Protein AF-A0A7S3JZN4-F1 (afdb_monomer)

Nearest PDB structures (foldseek):
  2bm6-assembly1_A  TM=3.930E-01  e=6.531E+00  Mycobacterium tuberculosis H37Rv
  4jra-assembly1_D  TM=1.615E-01  e=2.397E+00  Homo sapiens

InterPro domains:
  IPR060488 Pectate-lyase like, beta-helix domain [PF28492] (3-108)

Secondary structure (DSSP, 8-state):
---SS--EEEE--S-BTTB-EEPTT-SS-EE--S-TT----EEES-EEES--EEEETTEEE-SEEEEEE-TTSEEES-EEES-SS-SEEEEEE--EEES-EEES-S--

Sequence (108 aa):
GRGLWGGLIVMGNAPVYQGTQEVEGITGQTYGGNDATESSGTLEYVRVWYGGSVIGENNEINGITLAGVGSGTTVRYCEVAFNLDDGFEMFGGTVNLKYISVLFVGDD

Structure (mmCIF, N/CA/C/O backbone):
data_AF-A0A7S3JZN4-F1
#
_entry.id   AF-A0A7S3JZN4-F1
#
loop_
_atom_site.group_PDB
_atom_site.id
_atom_site.type_symbol
_atom_site.label_atom_id
_atom_site.label_alt_id
_atom_site.label_comp_id
_atom_site.label_asym_id
_atom_site.label_entity_id
_atom_site.label_seq_id
_atom_site.pdbx_PDB_ins_code
_atom_site.Cartn_x
_atom_site.Cartn_y
_atom_site.Cartn_z
_atom_site.occupancy
_atom_site.B_iso_or_equiv
_atom_site.auth_seq_id
_atom_site.auth_comp_id
_atom_site.auth_asym_id
_atom_site.auth_atom_id
_atom_site.pdbx_PDB_model_num
ATOM 1 N N . GLY A 1 1 ? 12.272 -1.722 -16.943 1.00 81.12 1 GLY A N 1
ATOM 2 C CA . GLY A 1 1 ? 13.046 -0.853 -16.032 1.00 81.12 1 GLY A CA 1
ATOM 3 C C . GLY A 1 1 ? 12.228 -0.636 -14.780 1.00 81.12 1 GLY A C 1
ATOM 4 O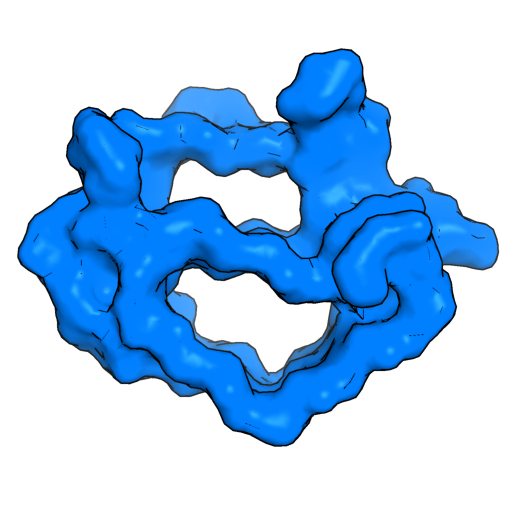 O . GLY A 1 1 ? 11.031 -0.860 -14.858 1.00 81.12 1 GLY A O 1
ATOM 5 N N . ARG A 1 2 ? 12.847 -0.265 -13.660 1.00 92.62 2 ARG A N 1
ATOM 6 C CA . ARG A 1 2 ? 12.144 0.107 -12.417 1.00 92.62 2 ARG A CA 1
ATOM 7 C C . ARG A 1 2 ? 11.789 1.599 -12.441 1.00 92.62 2 ARG A C 1
ATOM 9 O O . ARG A 1 2 ? 12.376 2.322 -13.246 1.00 92.62 2 ARG A O 1
ATOM 16 N N . GLY A 1 3 ? 10.863 2.036 -11.591 1.00 92.56 3 GLY A N 1
ATOM 17 C CA . GLY A 1 3 ? 10.522 3.450 -11.418 1.00 92.56 3 GLY A CA 1
ATOM 18 C C . GLY A 1 3 ? 9.935 4.130 -12.650 1.00 92.56 3 GLY A C 1
ATOM 19 O O . GLY A 1 3 ? 10.338 5.225 -13.032 1.00 92.56 3 GLY A O 1
ATOM 20 N N . LEU A 1 4 ? 9.016 3.441 -13.326 1.00 94.94 4 LEU A N 1
ATOM 21 C CA . LEU A 1 4 ? 8.325 3.966 -14.505 1.00 94.94 4 LEU A CA 1
ATOM 22 C C . LEU A 1 4 ? 7.132 4.860 -14.133 1.00 94.94 4 LEU A C 1
ATOM 24 O O . LEU A 1 4 ? 6.648 5.609 -14.980 1.00 94.94 4 LEU A O 1
ATOM 28 N N . TRP A 1 5 ? 6.649 4.760 -12.893 1.00 94.56 5 TRP A N 1
ATOM 29 C CA . TRP A 1 5 ? 5.583 5.568 -12.300 1.00 94.56 5 TRP A CA 1
ATOM 30 C C . TRP A 1 5 ? 5.668 5.486 -10.769 1.00 94.56 5 TRP A C 1
ATOM 32 O O . TRP A 1 5 ? 6.359 4.615 -10.254 1.00 94.56 5 TRP A O 1
ATOM 42 N N . GLY A 1 6 ? 4.971 6.376 -10.053 1.00 93.38 6 GLY A N 1
ATOM 43 C CA . GLY A 1 6 ? 5.072 6.474 -8.590 1.00 93.38 6 GLY A CA 1
ATOM 44 C C . GLY A 1 6 ? 4.704 5.178 -7.867 1.00 93.38 6 GLY A C 1
ATOM 45 O O . GLY A 1 6 ? 5.561 4.557 -7.263 1.00 93.38 6 GLY A O 1
ATOM 46 N N . GLY A 1 7 ? 3.448 4.753 -7.953 1.00 95.50 7 GLY A N 1
ATOM 47 C CA . GLY A 1 7 ? 2.933 3.600 -7.215 1.00 95.50 7 GLY A CA 1
ATOM 48 C C . GLY A 1 7 ? 1.513 3.857 -6.725 1.00 95.50 7 GLY A C 1
ATOM 49 O O . GLY A 1 7 ? 0.846 4.791 -7.185 1.00 95.50 7 GLY A O 1
ATOM 50 N N . LEU A 1 8 ? 1.033 3.022 -5.809 1.00 96.88 8 LEU A N 1
ATOM 51 C CA . LEU A 1 8 ? -0.287 3.160 -5.202 1.00 96.88 8 LEU A CA 1
ATOM 52 C C . LEU A 1 8 ? -0.154 3.637 -3.756 1.00 96.88 8 LEU A C 1
ATOM 54 O O . LEU A 1 8 ? 0.380 2.921 -2.919 1.00 96.88 8 LEU A O 1
ATOM 58 N N . ILE A 1 9 ? -0.724 4.801 -3.450 1.00 97.12 9 ILE A N 1
ATOM 59 C CA . ILE A 1 9 ? -0.803 5.323 -2.084 1.00 97.12 9 ILE A CA 1
ATOM 60 C C . ILE A 1 9 ? -2.251 5.230 -1.599 1.00 97.12 9 ILE A C 1
ATOM 62 O O . ILE A 1 9 ? -3.166 5.751 -2.242 1.00 97.12 9 ILE A O 1
ATOM 66 N N . VAL A 1 10 ? -2.457 4.586 -0.451 1.00 97.88 10 VAL A N 1
ATOM 67 C C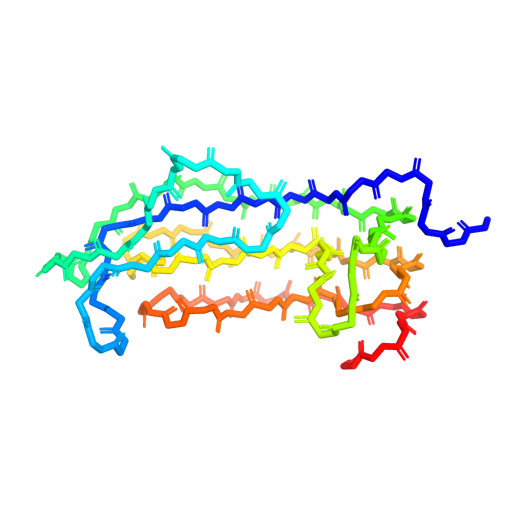A . VAL A 1 10 ? -3.741 4.533 0.256 1.00 97.88 10 VAL A CA 1
ATOM 68 C C . VAL A 1 10 ? -3.591 5.256 1.589 1.00 97.88 10 VAL A C 1
ATOM 70 O O . VAL A 1 10 ? -2.830 4.820 2.448 1.00 97.88 10 VAL A O 1
ATOM 73 N N . MET A 1 11 ? -4.332 6.351 1.761 1.00 97.62 11 MET A N 1
ATOM 74 C CA . MET A 1 11 ? -4.362 7.136 2.999 1.00 97.62 11 MET A CA 1
ATOM 75 C C . MET A 1 11 ? -5.630 6.816 3.793 1.00 97.62 11 MET A C 1
ATOM 77 O O . MET A 1 11 ? -6.731 6.842 3.239 1.00 97.62 11 MET A O 1
ATOM 81 N N . GLY A 1 12 ? -5.469 6.495 5.073 1.00 97.88 12 GLY A N 1
ATOM 82 C CA . GLY A 1 12 ? -6.551 6.153 5.992 1.00 97.88 12 GLY A CA 1
ATOM 83 C C . GLY A 1 12 ? -6.638 7.065 7.218 1.00 97.88 12 GLY A C 1
ATOM 84 O O . GLY A 1 12 ? -5.919 8.060 7.348 1.00 97.88 12 GLY A O 1
ATOM 85 N N . ASN A 1 13 ? -7.555 6.705 8.117 1.00 97.75 13 ASN A N 1
ATOM 86 C CA . ASN A 1 13 ? -7.887 7.441 9.346 1.00 97.75 13 ASN A CA 1
ATOM 87 C C . ASN A 1 13 ? -7.529 6.656 10.629 1.00 97.75 13 ASN A C 1
ATOM 89 O O . ASN A 1 13 ? -7.957 7.022 11.732 1.00 97.75 13 ASN A O 1
ATOM 93 N N . ALA A 1 14 ? -6.737 5.589 10.506 1.00 98.38 14 ALA A N 1
ATOM 94 C CA . ALA A 1 14 ? -6.251 4.831 11.649 1.00 98.38 14 ALA A CA 1
ATOM 95 C C . ALA A 1 14 ? -5.162 5.596 12.412 1.00 98.38 14 ALA A C 1
ATOM 97 O O . ALA A 1 14 ? -4.475 6.451 11.846 1.00 98.38 14 ALA A O 1
ATOM 98 N N . PRO A 1 15 ? -4.961 5.297 13.707 1.00 97.81 15 PRO A N 1
ATOM 99 C CA . PRO A 1 15 ? -3.902 5.917 14.490 1.00 97.81 15 PRO A CA 1
ATOM 100 C C . PRO A 1 15 ? -2.510 5.673 13.901 1.00 97.81 15 PRO A C 1
ATOM 102 O O . PRO A 1 15 ? -2.147 4.542 13.569 1.00 97.81 15 PRO A O 1
ATOM 105 N N . VAL A 1 16 ? -1.705 6.734 13.848 1.00 97.19 16 VAL A N 1
ATOM 106 C CA . VAL A 1 16 ? -0.278 6.680 13.508 1.00 97.19 16 VAL A CA 1
ATOM 107 C C . VAL A 1 16 ? 0.546 7.414 14.564 1.00 97.19 16 VAL A C 1
ATOM 109 O O . VAL A 1 16 ? 0.012 8.081 15.457 1.00 97.19 16 VAL A O 1
ATOM 112 N N . TYR A 1 17 ? 1.868 7.257 14.508 1.00 93.00 17 TYR A N 1
ATOM 113 C CA . TYR A 1 17 ? 2.763 7.935 15.439 1.00 93.00 17 TYR A CA 1
ATOM 114 C C . TYR A 1 17 ? 2.640 9.465 15.304 1.00 93.00 17 TYR A C 1
ATOM 116 O O . TYR A 1 17 ? 2.649 10.004 14.201 1.00 93.00 17 TYR A O 1
ATOM 124 N N . GLN A 1 18 ? 2.529 10.159 16.443 1.00 90.12 18 GLN A N 1
ATOM 125 C CA . GLN A 1 18 ? 2.390 11.624 16.548 1.00 90.12 18 GLN A CA 1
ATOM 126 C C . G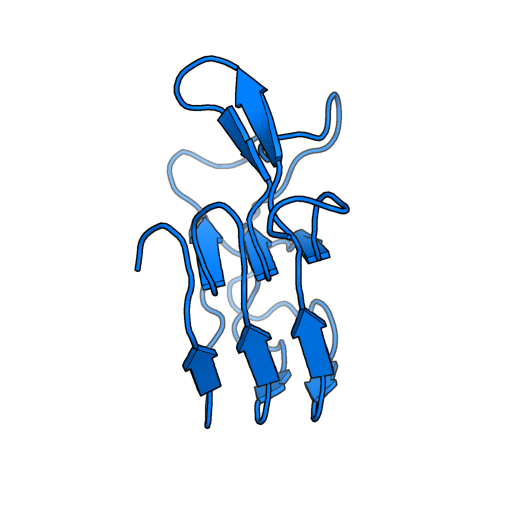LN A 1 18 ? 1.125 12.250 15.917 1.00 90.12 18 GLN A C 1
ATOM 128 O O . GLN A 1 18 ? 1.059 13.468 15.776 1.00 90.12 18 GLN A O 1
ATOM 133 N N . GLY A 1 19 ? 0.071 11.472 15.646 1.00 91.38 19 GLY A N 1
ATOM 134 C CA . GLY A 1 19 ? -1.225 12.017 15.222 1.00 91.38 19 GLY A CA 1
ATOM 135 C C . GLY A 1 19 ? -1.403 12.000 13.709 1.00 91.38 19 GLY A C 1
ATOM 136 O O . GLY A 1 19 ? -1.599 10.931 13.156 1.00 91.38 19 GLY A O 1
ATOM 137 N N . THR A 1 20 ? -1.396 13.160 13.055 1.00 94.81 20 THR A N 1
ATOM 138 C CA . THR A 1 20 ? -1.609 13.294 11.603 1.00 94.81 20 THR A CA 1
ATOM 139 C C . THR A 1 20 ? -0.283 13.631 10.917 1.00 94.81 20 THR A C 1
ATOM 141 O O . THR A 1 20 ? 0.460 14.465 11.429 1.00 94.81 20 THR A O 1
ATOM 144 N N . GLN A 1 21 ? 0.007 12.996 9.780 1.00 94.88 21 GLN A N 1
ATOM 145 C CA . GLN A 1 21 ? 1.281 13.102 9.049 1.00 94.88 21 GLN A CA 1
ATOM 146 C C . GLN A 1 21 ? 1.040 13.360 7.552 1.00 94.88 21 GLN A C 1
ATOM 148 O O . GLN A 1 21 ? -0.049 13.078 7.052 1.00 94.88 21 GLN A O 1
ATOM 153 N N . GLU A 1 22 ? 2.035 13.886 6.836 1.00 93.44 22 GLU A N 1
ATOM 154 C CA . GLU A 1 22 ? 2.036 13.946 5.363 1.00 93.44 22 GLU A CA 1
ATOM 155 C C . GLU A 1 22 ? 2.699 12.691 4.788 1.00 93.44 22 GLU A C 1
ATOM 157 O O . GLU A 1 22 ? 3.652 12.175 5.368 1.00 93.44 22 GLU A O 1
ATOM 162 N N . VAL A 1 23 ? 2.179 12.187 3.667 1.00 92.12 23 VAL A N 1
ATOM 163 C CA . VAL A 1 23 ? 2.757 11.028 2.970 1.00 92.12 23 VAL A CA 1
ATOM 164 C C . VAL A 1 23 ? 3.804 11.483 1.959 1.00 92.12 23 VAL A C 1
ATOM 166 O O . VAL A 1 23 ? 3.668 12.537 1.335 1.00 92.12 23 VAL A O 1
ATOM 169 N N . GLU A 1 24 ? 4.833 10.668 1.767 1.00 89.81 24 GLU A N 1
ATOM 170 C CA . GLU A 1 24 ? 5.871 10.913 0.771 1.00 89.81 24 GLU A CA 1
ATOM 171 C C . GLU A 1 24 ? 5.280 11.057 -0.644 1.00 89.81 24 GLU A C 1
ATOM 173 O O . GLU A 1 24 ? 4.288 10.426 -1.022 1.00 89.81 24 GLU A O 1
ATOM 178 N N . GLY A 1 25 ? 5.845 11.984 -1.419 1.00 86.62 25 GLY A N 1
ATOM 179 C CA . GLY A 1 25 ? 5.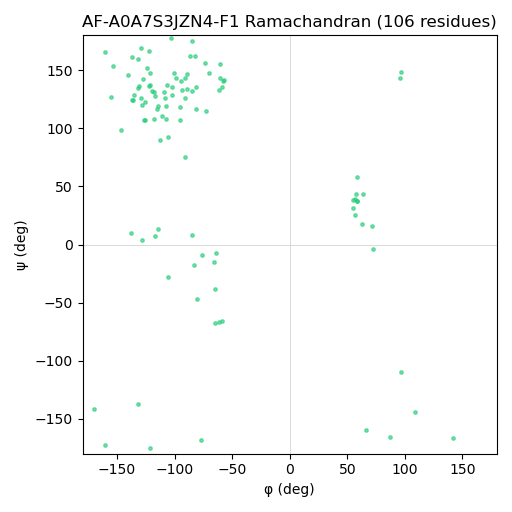401 12.299 -2.780 1.00 86.62 25 GLY A CA 1
ATOM 180 C C . GLY A 1 25 ? 4.071 13.049 -2.959 1.00 86.62 25 GLY A C 1
ATOM 181 O O . GLY A 1 25 ? 3.763 13.417 -4.097 1.00 86.62 25 GLY A O 1
ATOM 182 N N . ILE A 1 26 ? 3.299 13.344 -1.902 1.00 87.81 26 ILE A N 1
ATOM 183 C CA . ILE A 1 26 ? 2.057 14.138 -1.998 1.00 87.81 26 ILE A CA 1
ATOM 184 C C . ILE A 1 26 ? 2.097 15.322 -1.028 1.00 87.81 26 ILE A C 1
ATOM 186 O O . ILE A 1 26 ? 2.189 15.152 0.180 1.00 87.81 26 ILE A O 1
ATOM 190 N N . THR A 1 27 ? 1.957 16.543 -1.547 1.00 88.06 27 THR A N 1
ATOM 191 C CA . THR A 1 27 ? 1.960 17.761 -0.724 1.00 88.06 27 THR A CA 1
ATOM 192 C C . THR A 1 27 ? 0.550 18.203 -0.337 1.00 88.06 27 THR A C 1
ATOM 194 O O . THR A 1 27 ? -0.382 18.153 -1.145 1.00 88.06 27 THR A O 1
ATOM 197 N N . GLY A 1 28 ? 0.382 18.675 0.903 1.00 89.75 28 GLY A N 1
ATOM 198 C CA . GLY A 1 28 ? -0.878 19.255 1.378 1.00 89.75 28 GLY A CA 1
ATOM 199 C C . GLY A 1 28 ? -2.009 18.244 1.585 1.00 89.75 28 GLY A C 1
ATOM 200 O O . GLY A 1 28 ? -3.169 18.646 1.681 1.00 89.75 28 GLY A O 1
ATOM 201 N N . GLN A 1 29 ? -1.687 16.950 1.634 1.00 91.44 29 GLN A N 1
ATOM 202 C CA . GLN A 1 29 ? -2.602 15.877 2.012 1.00 91.44 29 GLN A CA 1
ATOM 203 C C . GLN A 1 29 ? -2.029 15.151 3.217 1.00 91.44 29 GLN A C 1
ATOM 205 O O . GLN A 1 29 ? -0.834 14.865 3.266 1.00 91.44 29 GLN A O 1
ATOM 210 N N . THR A 1 30 ? -2.891 14.842 4.177 1.00 95.69 30 THR A N 1
ATOM 211 C CA . THR A 1 30 ? -2.481 14.176 5.405 1.00 95.69 30 THR A CA 1
ATOM 212 C C . THR A 1 30 ? -3.245 12.880 5.636 1.00 95.69 30 THR A C 1
ATOM 214 O O . THR A 1 30 ? -4.389 12.726 5.206 1.00 95.69 30 THR A O 1
ATOM 217 N N . TYR A 1 31 ? -2.599 11.953 6.338 1.00 97.19 31 TYR A N 1
ATOM 218 C CA . TYR A 1 31 ? -3.170 10.692 6.797 1.00 97.19 31 TYR A CA 1
ATOM 219 C C . TYR A 1 31 ? -3.060 10.568 8.318 1.00 97.19 31 TYR A C 1
ATOM 221 O O . TYR A 1 31 ? -2.317 11.304 8.978 1.00 97.19 31 TYR A O 1
ATOM 229 N N . GLY A 1 32 ? -3.783 9.598 8.869 1.00 97.19 32 GLY A N 1
ATOM 230 C CA . GLY A 1 32 ? -3.789 9.318 10.296 1.00 97.19 32 GLY A CA 1
ATOM 231 C C . GLY A 1 32 ? -4.952 9.978 11.026 1.00 97.19 32 GLY A C 1
ATOM 232 O O . GLY A 1 32 ? -5.421 11.058 10.668 1.00 97.19 32 GLY A O 1
ATOM 233 N N . GLY A 1 33 ? -5.415 9.311 12.078 1.00 96.94 33 GLY A N 1
ATOM 234 C CA . GLY A 1 33 ? -6.574 9.745 12.843 1.00 96.94 33 GLY A CA 1
ATOM 235 C C . GLY A 1 33 ? -6.754 8.959 14.130 1.00 96.94 33 GLY A C 1
ATOM 236 O O . GLY A 1 33 ? -5.793 8.662 14.839 1.00 96.94 33 GLY A O 1
ATOM 237 N N . ASN A 1 34 ? -8.003 8.659 14.472 1.00 97.25 34 ASN A N 1
ATOM 238 C CA . ASN A 1 34 ? -8.361 8.023 15.739 1.00 97.25 34 ASN A CA 1
ATOM 239 C C . ASN A 1 34 ? -9.235 6.770 15.587 1.00 97.25 34 ASN A C 1
ATOM 241 O O . ASN A 1 34 ? -9.625 6.196 16.604 1.00 97.25 34 ASN A O 1
ATOM 245 N N . ASP A 1 35 ? -9.526 6.330 14.360 1.00 98.00 35 ASP A N 1
ATOM 246 C CA . ASP A 1 35 ? -10.377 5.166 14.113 1.00 98.00 35 ASP A CA 1
ATOM 247 C C . ASP A 1 35 ? -9.536 3.973 13.663 1.00 98.00 35 ASP A C 1
ATOM 249 O O . ASP A 1 35 ? -9.286 3.770 12.486 1.00 98.00 35 ASP A O 1
ATOM 253 N N . ALA A 1 36 ? -9.112 3.139 14.612 1.00 98.44 36 ALA A N 1
ATOM 254 C CA . ALA A 1 36 ? -8.327 1.936 14.323 1.00 98.44 36 ALA A CA 1
ATOM 255 C C . ALA A 1 36 ? -9.076 0.876 13.488 1.00 98.44 36 ALA A C 1
ATOM 257 O O . ALA A 1 36 ? -8.494 -0.153 13.126 1.00 98.44 36 ALA A O 1
ATOM 258 N N . THR A 1 37 ? -10.367 1.065 13.234 1.00 98.69 37 THR A N 1
ATOM 259 C CA . THR A 1 37 ? -11.227 0.120 12.519 1.00 98.69 37 THR A CA 1
ATOM 260 C C . THR A 1 37 ? -11.780 0.684 11.221 1.00 98.69 37 THR A C 1
ATOM 262 O O . THR A 1 37 ? -12.596 0.012 10.587 1.00 98.69 37 THR A O 1
ATOM 265 N N . GLU A 1 38 ? -11.331 1.870 10.793 1.00 97.88 38 GLU A N 1
ATOM 266 C CA . GLU A 1 38 ? -11.806 2.435 9.539 1.00 97.88 38 GLU A CA 1
ATOM 267 C C . GLU A 1 38 ? -11.457 1.514 8.360 1.00 97.88 38 GLU A C 1
ATOM 269 O O . GLU A 1 38 ? -10.540 0.683 8.404 1.00 97.88 38 GLU A O 1
ATOM 274 N N . SER A 1 39 ? -12.243 1.643 7.295 1.00 98.44 39 SER A N 1
ATOM 275 C CA . SER A 1 39 ? -11.994 0.953 6.039 1.00 98.44 39 SER A CA 1
ATOM 276 C C . SER A 1 39 ? -11.667 1.964 4.950 1.00 98.44 39 SER A C 1
ATOM 278 O O . SER A 1 39 ? -12.515 2.776 4.581 1.00 98.44 39 SER A O 1
ATOM 280 N N . SER A 1 40 ? -10.472 1.846 4.379 1.00 98.25 40 SER A N 1
ATOM 281 C CA . SER A 1 40 ? -10.065 2.511 3.137 1.00 98.25 40 SER A CA 1
ATOM 282 C C . SER A 1 40 ? -10.484 1.717 1.891 1.00 98.25 40 SER A C 1
ATOM 284 O O . SER A 1 40 ? -10.092 2.052 0.775 1.00 98.25 40 SER A O 1
ATOM 286 N N . GLY A 1 41 ? -11.287 0.655 2.057 1.00 98.44 41 GLY A N 1
ATOM 287 C CA . GLY A 1 41 ? -11.840 -0.151 0.971 1.00 98.44 41 GLY A C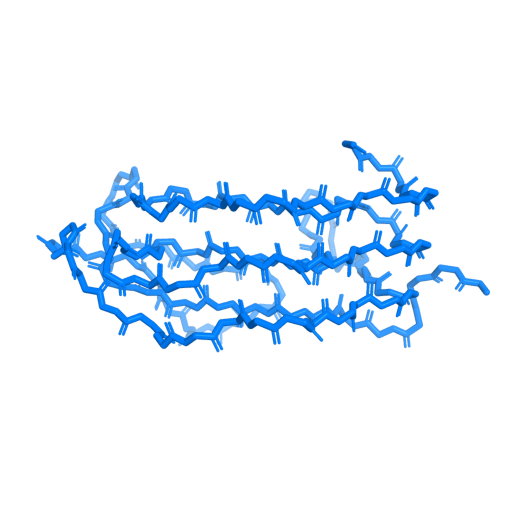A 1
ATOM 288 C C . GLY A 1 41 ? -11.231 -1.550 0.851 1.00 98.44 41 GLY A C 1
ATOM 289 O O . GLY A 1 41 ? -10.977 -2.240 1.842 1.00 98.44 41 GLY A O 1
ATOM 290 N N . THR A 1 42 ? -11.081 -2.027 -0.387 1.00 98.69 42 THR A N 1
ATOM 291 C CA . THR A 1 42 ? -10.592 -3.379 -0.694 1.00 98.69 42 THR A CA 1
ATOM 292 C C . THR A 1 42 ? -9.581 -3.355 -1.832 1.00 98.69 42 THR A C 1
ATOM 294 O O . THR A 1 42 ? -9.895 -2.926 -2.940 1.00 98.69 42 THR A O 1
ATOM 297 N N . LEU A 1 43 ? -8.394 -3.894 -1.560 1.00 98.62 43 LEU A N 1
ATOM 298 C CA . LEU A 1 43 ? -7.407 -4.310 -2.546 1.00 98.62 43 LEU A CA 1
ATOM 299 C C . LEU A 1 43 ? -7.395 -5.840 -2.576 1.00 98.62 43 LEU A C 1
ATOM 301 O O . LEU A 1 43 ? -6.944 -6.496 -1.635 1.00 98.62 43 LEU A O 1
ATOM 305 N N . GLU A 1 44 ? -7.930 -6.411 -3.653 1.00 98.50 44 GLU A N 1
ATOM 306 C CA . GLU A 1 44 ? -7.937 -7.853 -3.877 1.00 98.50 44 GLU A CA 1
ATOM 307 C C . GLU A 1 44 ? -7.534 -8.171 -5.321 1.00 98.50 44 GLU A C 1
ATOM 309 O O . GLU A 1 44 ? -8.090 -7.593 -6.253 1.00 98.50 44 GLU A O 1
ATOM 314 N N . TYR A 1 45 ? -6.562 -9.072 -5.509 1.00 98.31 45 TYR A N 1
ATOM 315 C CA . TYR A 1 45 ? -5.988 -9.408 -6.826 1.00 98.31 45 TYR A CA 1
ATOM 316 C C . TYR A 1 45 ? -5.380 -8.204 -7.568 1.00 98.31 45 TYR A C 1
ATOM 318 O O . TYR A 1 45 ? -5.473 -8.092 -8.791 1.00 98.31 45 TYR A O 1
ATOM 326 N N . VAL A 1 46 ? -4.736 -7.301 -6.825 1.00 98.44 46 VAL A N 1
ATOM 327 C CA . VAL A 1 46 ? -4.074 -6.106 -7.371 1.00 98.44 46 VAL A CA 1
ATOM 328 C C . VAL A 1 46 ? -2.596 -6.392 -7.627 1.00 98.44 46 VAL A C 1
ATOM 330 O O . VAL A 1 46 ? -1.910 -6.920 -6.753 1.00 98.44 46 VAL A O 1
ATOM 333 N N . ARG A 1 47 ? -2.092 -6.012 -8.807 1.00 98.06 47 ARG A N 1
ATOM 334 C CA . ARG A 1 47 ? -0.657 -6.041 -9.125 1.00 98.06 47 ARG A CA 1
ATOM 335 C C . ARG A 1 47 ? -0.140 -4.637 -9.391 1.00 98.06 47 ARG A C 1
ATOM 337 O O . ARG A 1 47 ? -0.696 -3.941 -10.239 1.00 98.06 47 ARG A O 1
ATOM 344 N N . VAL A 1 48 ? 0.936 -4.257 -8.712 1.00 97.94 48 VAL A N 1
ATOM 345 C CA . VAL A 1 48 ? 1.638 -2.986 -8.918 1.00 97.94 48 VAL A CA 1
ATOM 346 C C . VAL A 1 48 ? 3.059 -3.279 -9.369 1.00 97.94 48 VAL A C 1
ATOM 348 O O . VAL A 1 48 ? 3.873 -3.795 -8.612 1.00 97.94 48 VAL A O 1
ATOM 351 N N . TRP A 1 49 ? 3.348 -3.015 -10.640 1.00 97.50 49 TRP A N 1
ATOM 352 C CA . TRP A 1 49 ? 4.629 -3.370 -11.243 1.00 97.50 49 TRP A CA 1
ATOM 353 C C . TRP A 1 49 ? 5.362 -2.152 -11.785 1.00 97.50 49 TRP A C 1
ATOM 355 O O . TRP A 1 49 ? 4.735 -1.226 -12.302 1.00 97.50 49 TRP A O 1
ATOM 365 N N . TYR A 1 50 ? 6.695 -2.205 -11.737 1.00 97.00 50 TYR A N 1
ATOM 366 C CA . TYR A 1 50 ? 7.585 -1.156 -12.243 1.00 97.00 50 TYR A CA 1
ATOM 367 C C . TYR A 1 50 ? 7.327 0.222 -11.617 1.00 97.00 50 TYR A C 1
ATOM 369 O O . TYR A 1 50 ? 7.604 1.240 -12.255 1.00 97.00 50 TYR A O 1
ATOM 377 N N . GLY A 1 51 ? 6.769 0.239 -10.405 1.00 95.50 51 GLY A N 1
ATOM 378 C CA . GLY A 1 51 ? 6.539 1.448 -9.629 1.00 95.50 51 GLY A CA 1
ATOM 379 C C . GLY A 1 51 ? 7.823 1.967 -8.985 1.00 95.50 51 GLY A C 1
ATOM 380 O O . GLY A 1 51 ? 8.932 1.490 -9.270 1.00 95.50 51 GLY A O 1
ATOM 381 N N . GLY A 1 52 ? 7.639 2.912 -8.081 1.00 93.69 52 GLY A N 1
ATOM 382 C CA . GLY A 1 52 ? 8.661 3.529 -7.269 1.00 93.69 52 GLY A CA 1
ATOM 383 C C . GLY A 1 52 ? 9.171 4.848 -7.854 1.00 93.69 52 GLY A C 1
ATOM 384 O O . GLY A 1 52 ? 9.312 4.989 -9.069 1.00 93.69 52 GLY A O 1
ATOM 385 N N . SER A 1 53 ? 9.484 5.833 -7.019 1.00 93.38 53 SER A N 1
ATOM 386 C CA . SER A 1 53 ? 10.102 7.082 -7.485 1.00 93.38 53 SER A CA 1
ATOM 387 C C . SER A 1 53 ? 10.898 7.752 -6.380 1.00 93.38 53 SER A C 1
ATOM 389 O O . SER A 1 53 ? 10.330 8.074 -5.348 1.00 93.38 53 SER A O 1
ATOM 391 N N . VAL A 1 54 ? 12.165 8.079 -6.637 1.00 90.44 54 VAL A N 1
ATOM 392 C CA . VAL A 1 54 ? 12.961 8.919 -5.728 1.00 90.44 54 VAL A CA 1
ATOM 393 C C . VAL A 1 54 ? 12.620 10.383 -5.984 1.00 90.44 54 VAL A C 1
ATOM 395 O O . VAL A 1 54 ? 12.837 10.884 -7.091 1.00 90.44 54 VAL A O 1
ATOM 398 N N . ILE A 1 55 ? 12.051 11.061 -4.988 1.00 87.19 55 ILE A N 1
ATOM 399 C CA . ILE A 1 55 ? 11.615 12.464 -5.088 1.00 87.19 55 ILE A CA 1
ATOM 400 C C . ILE A 1 55 ? 12.571 13.395 -4.337 1.00 87.19 55 ILE A C 1
ATOM 402 O O . ILE A 1 55 ? 12.752 14.548 -4.734 1.00 87.19 55 ILE A O 1
ATOM 406 N N . GLY A 1 56 ? 13.239 12.892 -3.304 1.00 85.75 56 GLY A N 1
ATOM 407 C CA . GLY A 1 56 ? 14.264 13.604 -2.553 1.00 85.75 56 GLY A CA 1
ATOM 408 C C . GLY A 1 56 ? 15.158 12.640 -1.784 1.00 85.75 56 GLY A C 1
ATOM 409 O O . GLY A 1 56 ? 15.084 11.436 -1.973 1.00 85.75 56 GLY A O 1
ATOM 410 N N . GLU A 1 57 ? 16.030 13.182 -0.939 1.00 83.56 57 GLU A N 1
ATOM 411 C CA . GLU A 1 57 ? 16.818 12.370 -0.009 1.00 83.56 57 GLU A CA 1
ATOM 412 C C . GLU A 1 57 ? 15.903 11.862 1.118 1.00 83.56 57 GLU A C 1
ATOM 414 O O . GLU A 1 57 ? 15.406 12.683 1.894 1.00 83.56 57 GLU A O 1
ATOM 419 N N . ASN A 1 58 ? 15.701 10.541 1.204 1.00 77.88 58 ASN A N 1
ATOM 420 C CA . ASN A 1 58 ? 14.743 9.893 2.115 1.00 77.88 58 ASN A CA 1
ATOM 421 C C . ASN A 1 58 ? 13.302 10.399 1.893 1.00 77.88 58 ASN A C 1
ATOM 423 O O . ASN A 1 58 ? 12.626 10.820 2.833 1.00 77.88 58 ASN A O 1
ATOM 427 N N . ASN A 1 59 ? 12.908 10.521 0.625 1.00 83.69 59 ASN A N 1
ATOM 428 C CA . ASN A 1 59 ? 11.534 10.812 0.227 1.00 83.69 59 ASN A CA 1
ATOM 429 C C . ASN A 1 59 ? 11.259 10.091 -1.091 1.00 83.69 59 ASN A C 1
ATOM 431 O O . ASN A 1 59 ? 11.630 10.569 -2.179 1.00 83.69 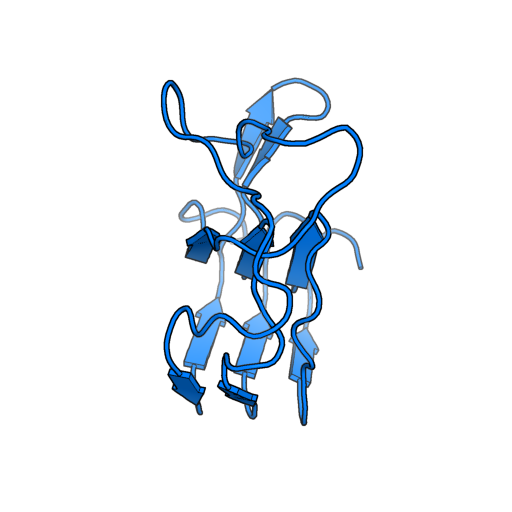59 ASN A O 1
ATOM 435 N N . GLU A 1 60 ? 10.615 8.942 -0.977 1.00 88.88 60 GLU A N 1
ATOM 436 C CA . GLU A 1 60 ? 10.407 7.984 -2.040 1.00 88.88 60 GLU A CA 1
ATOM 437 C C . GLU A 1 60 ? 8.912 7.622 -2.149 1.00 88.88 60 GLU A C 1
ATOM 439 O O . GLU A 1 60 ? 8.170 7.528 -1.180 1.00 88.88 60 GLU A O 1
ATOM 444 N N . ILE A 1 61 ? 8.409 7.445 -3.373 1.00 91.31 61 ILE A N 1
ATOM 445 C CA . ILE A 1 61 ? 7.121 6.765 -3.569 1.00 91.31 61 ILE A CA 1
ATOM 446 C C . ILE A 1 61 ? 7.418 5.279 -3.714 1.00 91.31 61 ILE A C 1
ATOM 448 O O . ILE A 1 61 ? 8.285 4.925 -4.512 1.00 91.31 61 ILE A O 1
ATOM 452 N N . ASN A 1 62 ? 6.652 4.439 -3.018 1.00 94.81 62 ASN A N 1
ATOM 453 C CA . ASN A 1 62 ? 6.812 2.985 -2.989 1.00 94.81 62 ASN A CA 1
ATOM 454 C C . ASN A 1 62 ? 5.780 2.259 -3.853 1.00 94.81 62 ASN A C 1
ATOM 456 O O . ASN A 1 62 ? 4.923 2.875 -4.488 1.00 94.81 62 ASN A O 1
ATOM 460 N N . GLY A 1 63 ? 5.876 0.931 -3.929 1.00 96.94 63 GLY A N 1
ATOM 461 C CA . GLY A 1 63 ? 4.958 0.123 -4.725 1.00 96.94 63 GLY A CA 1
ATOM 462 C C . GLY A 1 63 ? 3.517 0.270 -4.241 1.00 96.94 63 GLY A C 1
ATOM 463 O O . GLY A 1 63 ? 2.665 0.816 -4.948 1.00 96.94 63 GLY A O 1
ATOM 464 N N . ILE A 1 64 ? 3.238 -0.206 -3.028 1.00 97.94 64 ILE A N 1
ATOM 465 C CA . ILE A 1 64 ? 1.972 0.032 -2.330 1.00 97.94 64 ILE A CA 1
ATOM 466 C C . ILE A 1 64 ? 2.259 0.630 -0.954 1.00 97.94 64 ILE A C 1
ATOM 468 O O . ILE A 1 64 ? 2.663 -0.080 -0.038 1.00 97.94 64 ILE A O 1
ATOM 472 N N . THR A 1 65 ? 1.970 1.918 -0.794 1.00 97.69 65 THR A N 1
ATOM 473 C CA . THR A 1 65 ? 2.030 2.613 0.494 1.00 97.69 65 THR A CA 1
ATOM 474 C C . THR A 1 65 ? 0.670 2.548 1.189 1.00 97.69 65 THR A C 1
ATOM 476 O O . THR A 1 65 ? -0.357 2.951 0.633 1.00 97.69 65 THR A O 1
ATOM 479 N N . LEU A 1 66 ? 0.660 2.070 2.431 1.00 98.06 66 LEU A N 1
ATOM 480 C CA . LEU A 1 66 ? -0.502 2.001 3.317 1.00 98.06 66 LEU A CA 1
ATOM 481 C C . LEU A 1 66 ? -0.289 2.973 4.484 1.00 98.06 66 LEU A C 1
ATOM 483 O O . LEU A 1 66 ? 0.272 2.618 5.520 1.00 98.06 66 LEU A O 1
ATOM 487 N N . ALA A 1 67 ? -0.735 4.215 4.309 1.00 97.75 67 ALA A N 1
ATOM 488 C CA . ALA A 1 67 ? -0.516 5.298 5.257 1.00 97.75 67 ALA A CA 1
ATOM 489 C C . ALA A 1 67 ? -1.714 5.458 6.205 1.00 97.75 67 ALA A C 1
ATOM 491 O O . ALA A 1 67 ? -2.785 5.913 5.801 1.00 97.75 67 ALA A O 1
ATOM 492 N N . GLY A 1 68 ? -1.555 5.055 7.470 1.00 98.06 68 GLY A N 1
ATOM 493 C CA . GLY A 1 68 ? -2.619 5.129 8.478 1.00 98.06 68 GLY A CA 1
ATOM 494 C C . GLY A 1 68 ? -3.881 4.352 8.107 1.00 98.06 68 GLY A C 1
ATOM 495 O O . GLY A 1 68 ? -4.980 4.820 8.377 1.00 98.06 68 GLY A O 1
ATOM 496 N N . VAL A 1 69 ? -3.738 3.190 7.466 1.00 98.69 69 VAL A N 1
ATOM 497 C CA . VAL A 1 69 ? -4.872 2.378 6.996 1.00 98.69 69 VAL A CA 1
ATOM 498 C C . VAL A 1 69 ? -5.394 1.472 8.112 1.00 98.69 69 VAL A C 1
ATOM 500 O O . VAL A 1 69 ? -4.620 0.774 8.776 1.00 98.69 69 VAL A O 1
ATOM 503 N N . GLY A 1 70 ? -6.711 1.461 8.309 1.00 98.69 70 GLY A N 1
ATOM 504 C CA . GLY A 1 70 ? -7.369 0.712 9.375 1.00 98.69 70 GLY A CA 1
ATOM 505 C C . GLY A 1 70 ? -7.618 -0.762 9.109 1.00 98.69 70 GLY A C 1
ATOM 506 O O . GLY A 1 70 ? -7.639 -1.250 7.974 1.00 98.69 70 GLY A O 1
ATOM 507 N N . SER A 1 71 ? -7.871 -1.478 10.204 1.00 98.69 71 SER A N 1
ATOM 508 C CA . SER A 1 71 ? -8.134 -2.921 10.233 1.00 98.69 71 SER A CA 1
ATOM 509 C C . SER A 1 71 ? -9.434 -3.341 9.534 1.00 98.69 71 SER A C 1
ATOM 511 O O . SER A 1 71 ? -9.595 -4.522 9.224 1.00 98.69 71 SER A O 1
ATOM 513 N N . GLY A 1 72 ? -10.336 -2.395 9.241 1.00 98.62 72 GLY A N 1
ATOM 514 C CA . GLY A 1 72 ? -11.522 -2.618 8.412 1.00 98.62 72 GLY A CA 1
ATOM 515 C C . GLY A 1 72 ? -11.219 -2.686 6.909 1.00 98.62 72 GLY A C 1
ATOM 516 O O . GLY A 1 72 ? -12.097 -3.028 6.114 1.00 98.62 72 GLY A O 1
ATOM 517 N N . THR A 1 73 ? -9.994 -2.362 6.492 1.00 98.88 73 THR A N 1
ATOM 518 C CA . THR A 1 73 ? -9.548 -2.439 5.095 1.00 98.88 73 THR A CA 1
ATOM 519 C C . THR A 1 73 ? -9.154 -3.866 4.734 1.00 98.88 73 THR A C 1
ATOM 521 O O . THR A 1 73 ? -8.433 -4.537 5.472 1.00 98.88 73 THR A O 1
ATOM 524 N N . THR A 1 74 ? -9.590 -4.340 3.567 1.00 98.81 74 THR A N 1
ATOM 525 C CA . THR A 1 74 ? -9.162 -5.646 3.047 1.00 98.81 74 THR A CA 1
ATOM 526 C C . THR A 1 74 ? -7.984 -5.468 2.100 1.00 98.81 74 THR A C 1
ATOM 528 O O . THR A 1 74 ? -8.142 -4.853 1.051 1.00 98.81 74 THR A O 1
ATOM 531 N N . VAL A 1 75 ? -6.828 -6.049 2.429 1.00 98.75 75 VAL A N 1
ATOM 532 C CA . VAL A 1 75 ? -5.665 -6.119 1.530 1.00 98.75 75 VAL A CA 1
ATOM 533 C C . VAL A 1 75 ? -5.217 -7.571 1.417 1.00 98.75 75 VAL A C 1
ATOM 535 O O . VAL A 1 75 ? -4.688 -8.150 2.372 1.00 98.75 75 VAL A O 1
ATOM 538 N N . ARG A 1 76 ? -5.480 -8.204 0.268 1.00 98.81 76 ARG A N 1
ATOM 539 C CA . ARG A 1 76 ? -5.122 -9.611 0.060 1.00 98.81 76 ARG A CA 1
ATOM 540 C C . ARG A 1 76 ? -4.895 -10.003 -1.393 1.00 98.81 76 ARG A C 1
ATOM 542 O O . ARG A 1 76 ? -5.503 -9.435 -2.289 1.00 98.81 76 ARG A O 1
ATOM 549 N N . TYR A 1 77 ? -4.082 -11.033 -1.623 1.00 98.69 77 TYR A N 1
ATOM 550 C CA . TYR A 1 77 ? -3.727 -11.494 -2.976 1.00 98.69 77 TYR A CA 1
ATOM 551 C C . TYR A 1 77 ? -3.136 -10.370 -3.837 1.00 98.69 77 TYR A C 1
ATOM 553 O O . TYR A 1 77 ? -3.449 -10.251 -5.022 1.00 98.69 77 TYR A O 1
ATOM 561 N N . CYS A 1 78 ? -2.323 -9.516 -3.222 1.00 98.62 78 CYS A N 1
ATOM 562 C CA . CYS A 1 78 ? -1.670 -8.408 -3.901 1.00 98.62 78 CYS A CA 1
ATOM 563 C C . CYS A 1 78 ? -0.216 -8.765 -4.212 1.00 98.62 78 CYS A C 1
ATOM 565 O O . CYS A 1 78 ? 0.431 -9.487 -3.451 1.00 98.62 78 CYS A O 1
ATOM 567 N N . GLU A 1 79 ? 0.292 -8.247 -5.325 1.00 98.44 79 GLU A N 1
ATOM 568 C CA . GLU A 1 79 ? 1.678 -8.439 -5.742 1.00 98.44 79 GLU A CA 1
ATOM 569 C C . GLU A 1 79 ? 2.320 -7.110 -6.116 1.00 98.44 79 GLU A C 1
ATOM 571 O O . GLU A 1 79 ? 1.727 -6.312 -6.847 1.00 98.44 79 GLU A O 1
ATOM 576 N N . VAL A 1 80 ? 3.557 -6.916 -5.670 1.00 98.31 80 VAL A N 1
ATOM 577 C CA . VAL A 1 80 ? 4.411 -5.827 -6.135 1.00 98.31 80 VAL A CA 1
ATOM 578 C C . VAL A 1 80 ? 5.645 -6.413 -6.803 1.00 98.31 80 VAL A C 1
ATOM 580 O O . VAL A 1 80 ? 6.272 -7.323 -6.260 1.00 98.31 80 VAL A O 1
ATOM 583 N N . ALA A 1 81 ? 5.983 -5.931 -8.002 1.00 97.62 81 ALA A N 1
ATOM 584 C CA . ALA A 1 81 ? 7.151 -6.433 -8.717 1.00 97.62 81 ALA A CA 1
ATOM 585 C C . ALA A 1 81 ? 7.947 -5.354 -9.447 1.00 97.62 81 ALA A C 1
ATOM 587 O O . ALA A 1 81 ? 7.387 -4.423 -10.022 1.00 97.62 81 ALA A O 1
ATOM 588 N N . PHE A 1 82 ? 9.269 -5.523 -9.498 1.00 96.94 82 PHE A N 1
ATOM 589 C CA . PHE A 1 82 ? 10.177 -4.595 -10.179 1.00 96.94 82 PHE A CA 1
ATOM 590 C C . PHE A 1 82 ? 10.040 -3.144 -9.688 1.00 96.94 82 PHE A C 1
ATOM 592 O O . PHE A 1 82 ? 10.217 -2.213 -10.479 1.00 96.94 82 PHE A O 1
ATOM 599 N N . ASN A 1 83 ? 9.697 -2.957 -8.412 1.00 96.06 83 ASN A N 1
ATOM 600 C CA . ASN A 1 83 ? 9.613 -1.636 -7.804 1.00 96.06 83 ASN A CA 1
ATOM 601 C C . ASN A 1 83 ? 11.013 -1.028 -7.653 1.00 96.06 83 ASN A C 1
ATOM 603 O O . ASN A 1 83 ? 11.996 -1.767 -7.540 1.00 96.06 83 ASN A O 1
ATOM 607 N N . LEU A 1 84 ? 11.115 0.300 -7.754 1.00 94.94 84 LEU A N 1
ATOM 608 C CA . LEU A 1 84 ? 12.391 1.001 -7.599 1.00 94.94 84 LEU A CA 1
ATOM 609 C C . LEU A 1 84 ? 12.942 0.869 -6.182 1.00 94.94 84 LEU A C 1
ATOM 611 O O . LEU A 1 84 ? 14.150 0.691 -6.056 1.00 94.94 84 LEU A O 1
ATOM 615 N N . ASP A 1 85 ? 12.038 0.916 -5.209 1.00 91.06 85 ASP A N 1
ATOM 616 C CA . ASP A 1 85 ? 12.283 0.886 -3.768 1.00 91.06 85 ASP A CA 1
ATOM 617 C C . ASP A 1 85 ? 11.334 -0.146 -3.130 1.00 91.06 85 ASP A C 1
ATOM 619 O O . ASP A 1 85 ? 11.114 -1.178 -3.780 1.00 91.06 85 ASP A O 1
ATOM 623 N N . ASP A 1 86 ? 10.706 0.127 -1.985 1.00 92.00 86 ASP A N 1
ATOM 624 C CA . ASP A 1 86 ? 9.862 -0.827 -1.252 1.00 92.00 86 ASP A CA 1
ATOM 625 C C . ASP A 1 86 ? 8.683 -1.382 -2.060 1.00 92.00 86 ASP A C 1
ATOM 627 O O . ASP A 1 86 ? 7.975 -0.692 -2.807 1.00 92.00 86 ASP A O 1
ATOM 631 N N . GLY A 1 87 ? 8.421 -2.668 -1.871 1.00 95.94 87 GLY A N 1
ATOM 632 C CA . GLY A 1 87 ? 7.242 -3.368 -2.327 1.00 95.94 87 GLY A CA 1
ATOM 633 C C . GLY A 1 87 ? 5.973 -2.857 -1.650 1.00 95.94 87 GLY A C 1
ATOM 634 O O . GLY A 1 87 ? 5.095 -2.285 -2.304 1.00 95.94 87 GLY A O 1
ATOM 635 N N . PHE A 1 88 ? 5.865 -3.099 -0.344 1.00 96.94 88 PHE A N 1
ATOM 636 C CA . PHE A 1 88 ? 4.738 -2.670 0.484 1.00 96.94 88 PHE A CA 1
ATOM 637 C C . PHE A 1 88 ? 5.260 -1.940 1.704 1.00 96.94 88 PHE A C 1
ATOM 639 O O . PHE A 1 88 ? 5.871 -2.558 2.568 1.00 96.94 88 PHE A O 1
ATOM 646 N N . GLU A 1 89 ? 4.869 -0.685 1.852 1.00 95.44 89 GLU A N 1
ATOM 647 C CA . GLU A 1 89 ? 5.312 0.110 2.983 1.00 95.44 89 GLU A CA 1
ATOM 648 C C . GLU A 1 89 ? 4.127 0.573 3.828 1.00 95.44 89 GLU A C 1
ATOM 650 O O . GLU A 1 89 ? 3.113 1.065 3.321 1.00 95.44 89 GLU A O 1
ATOM 655 N N . MET A 1 90 ? 4.237 0.393 5.143 1.00 95.56 90 MET A N 1
ATOM 656 C CA . MET A 1 90 ? 3.191 0.751 6.094 1.00 95.56 90 MET A CA 1
ATOM 657 C C . MET A 1 90 ? 3.633 1.931 6.951 1.00 95.56 90 MET A C 1
ATOM 659 O O . MET A 1 90 ? 4.428 1.781 7.881 1.00 95.56 90 MET A O 1
ATOM 663 N N . PHE A 1 91 ? 3.007 3.084 6.738 1.00 95.25 91 PHE A N 1
ATOM 664 C CA . PHE A 1 91 ? 3.174 4.239 7.613 1.00 95.25 91 PHE A CA 1
ATOM 665 C C . PHE A 1 91 ? 2.122 4.229 8.722 1.00 95.25 91 PHE A C 1
ATOM 667 O O . PHE A 1 91 ? 1.137 4.970 8.700 1.00 95.25 91 PHE A O 1
ATOM 674 N N . GLY A 1 92 ? 2.331 3.355 9.708 1.00 96.12 92 GLY A N 1
ATOM 675 C CA . GLY A 1 92 ? 1.408 3.159 10.826 1.00 96.12 92 GLY A CA 1
ATOM 676 C C . GLY A 1 92 ? 0.052 2.571 10.407 1.00 96.12 92 GLY A C 1
ATOM 677 O O . GLY A 1 92 ? -0.082 1.955 9.354 1.00 96.12 92 GLY A O 1
ATOM 678 N N . GLY A 1 93 ? -0.967 2.748 11.251 1.00 97.69 93 GLY A N 1
ATOM 679 C CA . GLY A 1 93 ? -2.284 2.141 11.065 1.00 97.69 93 GLY A CA 1
ATOM 680 C C . GLY A 1 93 ? -2.390 0.736 11.662 1.00 97.69 93 GLY A C 1
ATOM 681 O O . GLY A 1 93 ? -1.587 0.325 12.501 1.00 97.69 93 GLY A O 1
ATOM 682 N N . THR A 1 94 ? -3.441 0.014 11.277 1.00 98.44 94 THR A N 1
ATOM 683 C CA . THR A 1 94 ? -3.826 -1.285 11.867 1.00 98.44 94 THR A CA 1
ATOM 684 C C . THR A 1 94 ? -4.267 -2.320 10.825 1.00 98.44 94 THR A C 1
ATOM 686 O O . THR A 1 94 ? -4.793 -3.382 11.176 1.00 98.44 94 THR A O 1
ATOM 689 N N . VAL A 1 95 ? -4.075 -2.024 9.536 1.00 98.56 95 VAL A N 1
ATOM 690 C CA . VAL A 1 95 ? -4.413 -2.917 8.425 1.00 98.56 95 VAL A CA 1
ATOM 691 C C . VAL A 1 95 ? -3.646 -4.238 8.499 1.00 98.56 95 VAL A C 1
ATOM 693 O O . VAL A 1 95 ? -2.478 -4.293 8.876 1.00 98.56 95 VAL A O 1
ATOM 696 N N . ASN A 1 96 ? -4.316 -5.324 8.112 1.00 98.25 96 ASN A N 1
ATOM 697 C CA . ASN A 1 96 ? -3.701 -6.640 7.980 1.00 98.25 96 ASN A CA 1
ATOM 698 C C . ASN A 1 96 ? -3.582 -7.014 6.505 1.00 98.25 96 ASN A C 1
ATOM 700 O O . ASN A 1 96 ? -4.570 -6.970 5.770 1.00 98.25 96 ASN A O 1
ATOM 704 N N . LEU A 1 97 ? -2.397 -7.465 6.105 1.00 98.19 97 LEU A N 1
ATOM 705 C CA . LEU A 1 97 ? -2.120 -7.930 4.753 1.00 98.19 97 LEU A CA 1
ATOM 706 C C . LEU A 1 97 ? -2.111 -9.464 4.727 1.00 98.19 97 LEU A C 1
ATOM 708 O O . LEU A 1 97 ? -1.536 -10.105 5.609 1.00 98.19 97 LEU A O 1
ATOM 712 N N . LYS A 1 98 ? -2.752 -10.078 3.726 1.00 98.38 98 LYS A N 1
ATOM 713 C CA . LYS A 1 98 ? -2.801 -11.547 3.588 1.00 98.38 98 LYS A CA 1
ATOM 714 C C . LYS A 1 98 ? -2.464 -11.998 2.174 1.00 98.38 98 LYS A C 1
ATOM 716 O O . LYS A 1 98 ? -3.035 -11.500 1.215 1.00 98.38 98 LYS A O 1
ATOM 721 N N . TYR A 1 99 ? -1.619 -13.020 2.044 1.00 98.25 99 TYR A N 1
ATOM 722 C CA . TYR A 1 99 ? -1.242 -13.590 0.741 1.00 98.25 99 TYR A CA 1
ATOM 723 C C . TYR A 1 99 ? -0.610 -12.542 -0.184 1.00 98.25 99 TYR A C 1
ATOM 725 O O . TYR A 1 99 ? -1.126 -12.251 -1.261 1.00 98.25 99 TYR A O 1
ATOM 733 N N . ILE A 1 100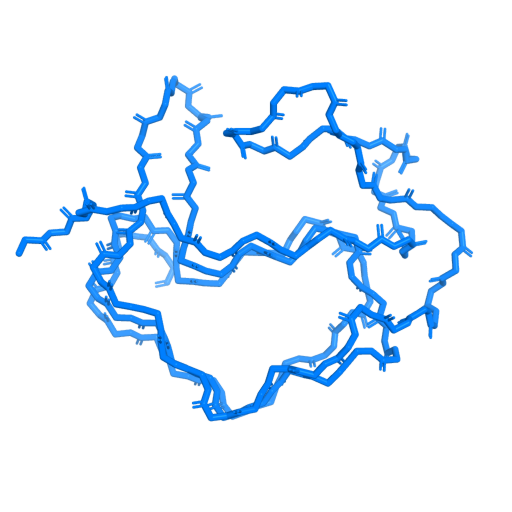 ? 0.480 -11.943 0.286 1.00 98.12 100 ILE A N 1
ATOM 734 C CA . ILE A 1 100 ? 1.218 -10.916 -0.444 1.00 98.12 100 ILE A CA 1
ATOM 735 C C . ILE A 1 100 ? 2.426 -11.539 -1.132 1.00 98.12 100 ILE A C 1
ATOM 737 O O . ILE A 1 100 ? 3.059 -12.440 -0.578 1.00 98.12 100 ILE A O 1
ATOM 741 N N . SER A 1 101 ? 2.736 -11.059 -2.333 1.00 97.88 101 SER A N 1
ATOM 742 C CA . SER A 1 101 ? 3.966 -11.392 -3.045 1.00 97.88 101 SER A CA 1
ATOM 743 C C . SER A 1 101 ? 4.751 -10.124 -3.371 1.00 97.88 101 SER A C 1
ATOM 745 O O . SER A 1 101 ? 4.176 -9.124 -3.796 1.00 97.88 101 SER A O 1
ATOM 747 N N . VAL A 1 102 ? 6.064 -10.175 -3.165 1.00 97.31 102 VAL A N 1
ATOM 748 C CA . VAL A 1 102 ? 6.998 -9.096 -3.493 1.00 97.31 102 VAL A CA 1
ATOM 749 C C . VAL A 1 102 ? 8.138 -9.705 -4.300 1.00 97.31 102 VAL A C 1
ATOM 751 O O . VAL A 1 102 ? 8.697 -10.733 -3.910 1.00 97.31 102 VAL A O 1
ATOM 754 N N . LEU A 1 103 ? 8.421 -9.147 -5.478 1.00 96.38 103 LEU A N 1
ATOM 755 C CA . LEU A 1 103 ? 9.362 -9.727 -6.436 1.00 96.38 103 LEU A CA 1
ATOM 756 C C . LEU A 1 103 ? 10.273 -8.658 -7.042 1.00 96.38 103 LEU A C 1
ATOM 758 O O . LEU A 1 103 ? 9.819 -7.735 -7.711 1.00 96.38 103 LEU A O 1
ATOM 762 N N . PHE A 1 104 ? 11.587 -8.845 -6.934 1.00 95.19 104 PHE A N 1
ATOM 763 C CA . PHE A 1 104 ? 12.572 -8.012 -7.636 1.00 95.19 104 PHE A CA 1
ATOM 764 C C . PHE A 1 104 ? 12.457 -6.506 -7.327 1.00 95.19 104 PHE A C 1
ATOM 766 O O . PHE A 1 104 ? 12.623 -5.695 -8.246 1.00 95.19 104 PHE A O 1
ATOM 773 N N . VAL A 1 105 ? 12.183 -6.133 -6.079 1.00 94.06 105 VAL A N 1
ATOM 774 C CA . VAL A 1 105 ? 12.112 -4.737 -5.609 1.00 94.06 105 VAL A CA 1
ATOM 775 C C . VAL A 1 105 ? 13.498 -4.184 -5.229 1.00 94.06 105 VAL A C 1
ATOM 777 O O . VAL A 1 105 ? 14.512 -4.869 -5.439 1.00 94.06 105 VAL A O 1
ATOM 780 N N . GLY A 1 106 ? 13.573 -2.898 -4.883 1.00 87.69 106 GLY A N 1
ATOM 781 C CA . GLY A 1 106 ? 14.821 -2.186 -4.574 1.00 87.69 106 GLY A CA 1
ATOM 782 C C . GLY A 1 106 ? 15.318 -2.433 -3.162 1.00 87.69 106 GLY A C 1
ATOM 783 O O . GLY A 1 106 ? 16.490 -2.776 -2.989 1.00 87.69 106 GLY A O 1
ATOM 784 N N . ASP A 1 107 ? 14.387 -2.319 -2.231 1.00 71.06 107 ASP A N 1
ATOM 785 C CA . ASP A 1 107 ? 14.480 -2.602 -0.807 1.00 71.06 107 ASP A CA 1
ATOM 786 C C . ASP 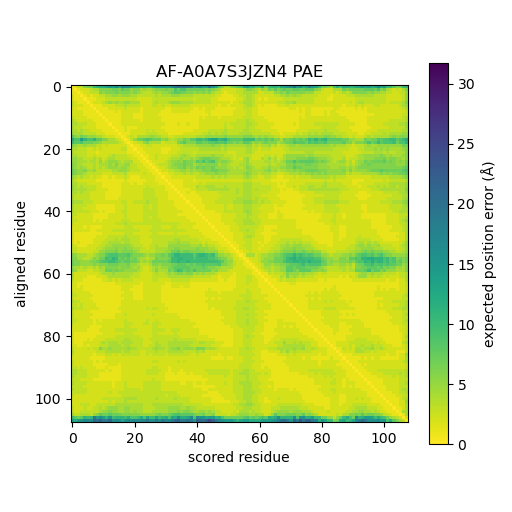A 1 107 ? 13.195 -3.356 -0.404 1.00 71.06 107 ASP A C 1
ATOM 788 O O . ASP A 1 107 ? 12.253 -3.355 -1.196 1.00 71.06 107 ASP A O 1
ATOM 792 N N . ASP A 1 108 ? 13.243 -4.044 0.742 1.00 57.75 108 ASP A N 1
ATOM 793 C CA . ASP A 1 108 ? 12.252 -4.976 1.337 1.00 57.75 108 ASP A CA 1
ATOM 794 C C . ASP A 1 108 ? 11.877 -6.300 0.606 1.00 57.75 108 ASP A C 1
ATOM 796 O O . ASP A 1 108 ? 11.963 -6.456 -0.634 1.00 57.75 108 ASP A O 1
#

Foldseek 3Di:
DAAPEQAAEQAEAAAAPPAWDDAFPDPPDIHYHHDQADESEEDDLEEFERHKDDPDDPGMRWHYEAAQHHCNYHAENYEYERHAADRYHYRDGNHDHYHYYYYNHNYD

Mean predicted a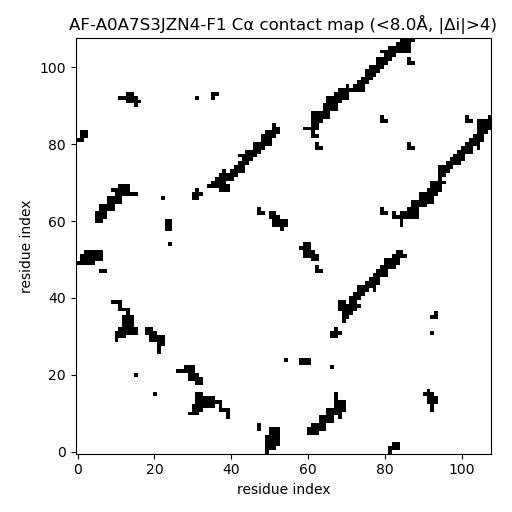ligned error: 3.01 Å

Solvent-accessible surface area (backbone atoms only — not comparable to full-atom values): 5412 Å² total; per-residue (Å²): 120,55,42,76,42,47,56,45,78,44,69,21,41,0,42,30,87,92,41,66,46,70,52,63,89,46,83,98,47,73,23,25,39,83,38,52,58,37,59,78,48,74,46,65,74,43,75,42,64,23,10,3,37,83,77,53,90,96,31,50,28,31,15,37,32,34,28,3,24,6,47,51,22,47,39,31,51,31,37,23,30,33,14,45,30,35,27,73,44,70,54,50,34,48,53,57,80,44,68,73,47,72,42,73,40,57,40,127

Organism: NCBI:txid44058

pLDDT: mean 94.68, std 5.99, range [57.75, 98.88]

Radius of gyration: 13.1 Å; Cα contacts (8 Å, |Δi|>4): 346; chains: 1; bounding box: 29×33×33 Å